Protein AF-A0A2G9LP79-F1 (afdb_monomer_lite)

Radius of gyration: 20.24 Å; chains: 1; bounding box: 53×30×47 Å

Structure (mmCIF, N/CA/C/O backbone):
data_AF-A0A2G9LP79-F1
#
_entry.id   AF-A0A2G9LP79-F1
#
loop_
_atom_site.group_PDB
_atom_site.id
_atom_site.type_symbol
_atom_site.label_atom_id
_atom_site.label_alt_id
_atom_site.label_comp_id
_atom_site.label_asym_id
_atom_site.label_entity_id
_atom_site.label_seq_id
_atom_site.pdbx_PDB_ins_code
_atom_site.Cartn_x
_atom_site.Cartn_y
_atom_site.Cartn_z
_atom_site.occupancy
_atom_site.B_iso_or_equiv
_atom_site.auth_seq_id
_atom_site.auth_comp_id
_atom_site.auth_asym_id
_atom_site.auth_atom_id
_atom_site.pdbx_PDB_model_num
ATOM 1 N N . LYS A 1 1 ? 33.658 14.006 -25.314 1.00 54.44 1 LYS A N 1
ATOM 2 C CA . LYS A 1 1 ? 33.155 12.607 -25.320 1.00 54.44 1 LYS A CA 1
ATOM 3 C C . LYS A 1 1 ? 31.645 12.635 -25.528 1.00 54.44 1 LYS A C 1
ATOM 5 O O . LYS A 1 1 ? 30.950 13.188 -24.687 1.00 54.44 1 LYS A O 1
ATOM 10 N N . SER A 1 2 ? 31.146 12.109 -26.641 1.00 71.38 2 SER A N 1
ATOM 11 C CA . SER A 1 2 ? 29.710 12.034 -26.945 1.00 71.38 2 SER A CA 1
ATOM 12 C C . SER A 1 2 ? 29.070 10.931 -26.094 1.00 71.38 2 SER A C 1
ATOM 14 O O . SER A 1 2 ? 29.494 9.780 -26.162 1.00 71.38 2 SER A O 1
ATOM 16 N N . GLY A 1 3 ? 28.094 11.271 -25.250 1.00 81.25 3 GLY A N 1
ATOM 17 C CA . GLY A 1 3 ? 27.390 10.292 -24.415 1.00 81.25 3 GLY A CA 1
ATOM 18 C C . GLY A 1 3 ? 26.432 9.410 -25.225 1.00 81.25 3 GLY A C 1
ATOM 19 O O . GLY A 1 3 ? 25.876 9.841 -26.235 1.00 81.25 3 GLY A O 1
ATOM 20 N N . VAL A 1 4 ? 26.195 8.177 -24.770 1.00 86.62 4 VAL A N 1
ATOM 21 C CA . VAL A 1 4 ? 25.207 7.275 -25.386 1.00 86.62 4 VAL A CA 1
ATOM 22 C C . VAL A 1 4 ? 23.790 7.804 -25.131 1.00 86.62 4 VAL A C 1
ATOM 24 O O . VAL A 1 4 ? 23.413 8.088 -23.994 1.00 86.62 4 VAL A O 1
ATOM 27 N N . SER A 1 5 ? 22.970 7.916 -26.181 1.00 89.00 5 SER A N 1
ATOM 28 C CA . SER A 1 5 ? 21.601 8.430 -26.062 1.00 89.00 5 SER A CA 1
ATOM 29 C C . SER A 1 5 ? 20.641 7.417 -25.407 1.00 89.00 5 SER A C 1
ATOM 31 O O . SER A 1 5 ? 20.594 6.236 -25.748 1.00 89.00 5 SER A O 1
ATOM 33 N N . GLY A 1 6 ? 19.806 7.885 -24.471 1.00 91.44 6 GLY A N 1
ATOM 34 C CA . GLY A 1 6 ? 18.839 7.050 -23.734 1.00 91.44 6 GLY A CA 1
ATOM 35 C C . GLY A 1 6 ? 17.483 6.824 -24.427 1.00 91.44 6 GLY A C 1
ATOM 36 O O . GLY A 1 6 ? 16.569 6.262 -23.820 1.00 91.44 6 GLY A O 1
ATOM 37 N N . GLY A 1 7 ? 17.305 7.277 -25.674 1.00 94.62 7 GLY A N 1
ATOM 38 C CA . GLY A 1 7 ? 15.992 7.349 -26.337 1.00 94.62 7 GLY A CA 1
ATOM 39 C C . GLY A 1 7 ? 15.267 6.000 -26.458 1.00 94.62 7 GLY A C 1
ATOM 40 O O . GLY A 1 7 ? 14.087 5.886 -26.116 1.00 94.62 7 GLY A O 1
ATOM 41 N N . ARG A 1 8 ? 15.983 4.943 -26.867 1.00 94.88 8 ARG A N 1
ATOM 42 C CA . ARG A 1 8 ? 15.423 3.581 -27.005 1.00 94.88 8 ARG A CA 1
ATOM 43 C C . ARG A 1 8 ? 14.990 2.984 -25.661 1.00 94.88 8 ARG A C 1
ATOM 45 O O . ARG A 1 8 ? 13.931 2.352 -25.575 1.00 94.88 8 ARG A O 1
ATOM 52 N N . SER A 1 9 ? 15.769 3.226 -24.607 1.00 94.81 9 SER A N 1
ATOM 53 C CA . SER A 1 9 ? 15.467 2.767 -23.247 1.00 94.81 9 SER A CA 1
ATOM 54 C C . SER A 1 9 ? 14.209 3.440 -22.702 1.00 94.81 9 SER A C 1
ATOM 56 O O . SER A 1 9 ? 13.313 2.747 -22.220 1.00 94.81 9 SER A O 1
ATOM 58 N N . ARG A 1 10 ? 14.071 4.764 -22.882 1.00 95.25 10 ARG A N 1
ATOM 59 C CA . ARG A 1 10 ? 12.859 5.511 -22.491 1.00 95.25 10 ARG A CA 1
ATOM 60 C C . ARG A 1 10 ? 11.619 5.026 -23.241 1.00 95.25 10 ARG A C 1
ATOM 62 O O . ARG A 1 10 ? 10.597 4.754 -22.614 1.00 95.25 10 ARG A O 1
ATOM 69 N N . LYS A 1 11 ? 11.720 4.816 -24.563 1.00 96.56 11 LYS A N 1
ATOM 70 C CA . LYS A 1 11 ? 10.625 4.245 -25.371 1.00 96.56 11 LYS A CA 1
ATOM 71 C C . LYS A 1 11 ? 10.184 2.883 -24.824 1.00 96.56 11 LYS A C 1
ATOM 73 O O . LYS A 1 11 ? 8.989 2.633 -24.682 1.00 96.56 11 LYS A O 1
ATOM 78 N N . THR A 1 12 ? 11.135 2.014 -24.475 1.00 95.62 12 THR A N 1
ATOM 79 C CA . THR A 1 12 ? 10.839 0.688 -23.908 1.00 95.62 12 THR A CA 1
ATOM 80 C C . THR A 1 12 ? 10.215 0.776 -22.514 1.00 95.62 12 THR A C 1
ATOM 82 O O . THR A 1 12 ? 9.248 0.061 -22.250 1.00 95.62 12 THR A O 1
ATOM 85 N N . ALA A 1 13 ? 10.710 1.660 -21.644 1.00 95.81 13 ALA A N 1
ATOM 86 C CA . ALA A 1 13 ? 10.139 1.896 -20.318 1.00 95.81 13 ALA A CA 1
ATOM 87 C C . ALA A 1 13 ? 8.679 2.374 -20.407 1.00 95.81 13 ALA A C 1
ATOM 89 O O . ALA A 1 13 ? 7.818 1.833 -19.716 1.00 95.81 13 ALA A O 1
ATOM 90 N N . GLY A 1 14 ? 8.373 3.287 -21.336 1.00 97.38 14 GLY A N 1
ATOM 91 C CA . GLY A 1 14 ? 7.003 3.737 -21.593 1.00 97.38 14 GLY A CA 1
ATOM 92 C C . GLY A 1 14 ? 6.069 2.609 -22.049 1.00 97.38 14 GLY A C 1
ATOM 93 O O . GLY A 1 14 ? 4.933 2.526 -21.588 1.00 97.38 14 GLY A O 1
ATOM 94 N N . GLN A 1 15 ? 6.535 1.687 -22.902 1.00 97.06 15 GLN A N 1
ATOM 95 C CA . GLN A 1 15 ? 5.734 0.510 -23.280 1.00 97.06 15 GLN A CA 1
ATOM 96 C C . GLN A 1 15 ? 5.519 -0.446 -22.097 1.00 97.06 15 GLN A C 1
ATOM 98 O O . GLN A 1 15 ? 4.409 -0.943 -21.918 1.00 97.06 15 GLN A O 1
ATOM 103 N N . LYS A 1 16 ? 6.549 -0.668 -21.267 1.00 95.38 16 LYS A N 1
ATOM 104 C CA . LYS A 1 16 ? 6.443 -1.502 -20.061 1.00 95.38 16 LYS A CA 1
ATOM 105 C C . LYS A 1 16 ? 5.469 -0.914 -19.041 1.00 95.38 16 LYS A C 1
ATOM 107 O O . LYS A 1 16 ? 4.679 -1.671 -18.492 1.00 95.38 16 LYS A O 1
ATOM 112 N N . SER A 1 17 ? 5.478 0.403 -18.828 1.00 95.12 17 SER A N 1
ATOM 113 C CA . SER A 1 17 ? 4.541 1.093 -17.926 1.00 95.12 17 SER A CA 1
ATOM 114 C C . SER A 1 17 ? 3.077 0.903 -18.347 1.00 95.12 17 SER A C 1
ATOM 116 O 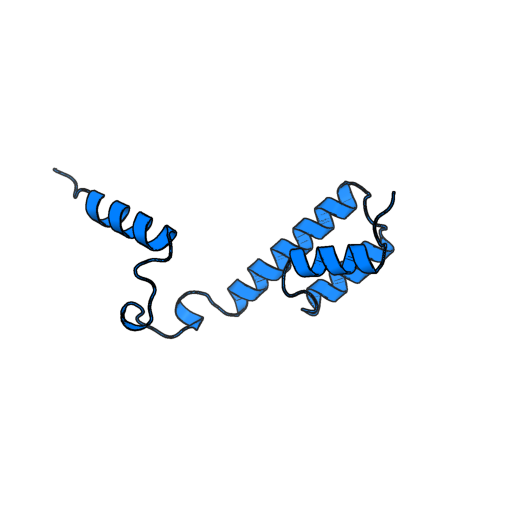O . SER A 1 17 ? 2.220 0.693 -17.497 1.00 95.12 17 SER A O 1
ATOM 118 N N . LYS A 1 18 ? 2.804 0.836 -19.657 1.00 96.81 18 LYS A N 1
ATOM 119 C CA . LYS A 1 18 ? 1.478 0.510 -20.219 1.00 96.81 18 LYS A CA 1
ATOM 120 C C . LYS A 1 18 ? 1.093 -0.978 -20.114 1.00 96.81 18 LYS A C 1
ATOM 122 O O . LYS A 1 18 ? 0.065 -1.372 -20.648 1.00 96.81 18 LYS A O 1
ATOM 127 N N . GLY A 1 19 ? 1.940 -1.826 -19.526 1.00 95.25 19 GLY A N 1
ATOM 128 C CA . GLY A 1 19 ? 1.728 -3.278 -19.430 1.00 95.25 19 GLY A CA 1
ATOM 129 C C . GLY A 1 19 ? 2.177 -4.095 -20.651 1.00 95.25 19 GLY A C 1
ATOM 130 O O . GLY A 1 19 ? 2.078 -5.320 -20.641 1.00 95.25 19 GLY A O 1
ATOM 131 N N . ARG A 1 20 ? 2.723 -3.465 -21.700 1.00 95.56 20 ARG A N 1
ATOM 132 C CA . ARG A 1 20 ? 3.226 -4.166 -22.899 1.00 95.56 20 ARG A CA 1
ATOM 133 C C . ARG A 1 20 ? 4.630 -4.726 -22.657 1.00 95.56 20 ARG A C 1
ATOM 135 O O . ARG A 1 20 ? 5.347 -4.262 -21.776 1.00 95.56 20 ARG A O 1
ATOM 142 N N . ARG A 1 21 ? 5.068 -5.694 -23.477 1.00 92.31 21 ARG A N 1
ATOM 143 C CA . ARG A 1 21 ? 6.395 -6.348 -23.353 1.00 92.31 21 ARG A CA 1
ATOM 144 C C . ARG A 1 21 ? 6.633 -6.983 -21.970 1.00 92.31 21 ARG A C 1
ATOM 146 O O . ARG A 1 21 ? 7.741 -6.936 -21.440 1.00 92.31 21 ARG A O 1
ATOM 153 N N . GLN A 1 22 ? 5.570 -7.525 -21.373 1.00 92.06 22 GLN A N 1
ATOM 154 C CA . GLN A 1 22 ? 5.617 -8.233 -20.094 1.00 92.06 22 GLN A CA 1
ATOM 155 C C . GLN A 1 22 ? 5.029 -9.653 -20.175 1.00 92.06 22 GLN A C 1
ATOM 157 O O . GLN A 1 22 ? 4.770 -10.236 -19.129 1.00 92.06 22 GLN A O 1
ATOM 162 N N . GLY A 1 23 ? 4.785 -10.219 -21.361 1.00 92.31 23 GLY A N 1
ATOM 163 C CA . GLY A 1 23 ? 4.270 -11.592 -21.514 1.00 92.31 23 GLY A CA 1
ATOM 164 C C . GLY A 1 23 ? 5.324 -12.661 -21.204 1.00 92.31 23 GLY A C 1
ATOM 165 O O . GLY A 1 23 ? 6.510 -12.340 -21.158 1.00 92.31 23 GLY A O 1
ATOM 166 N N . HIS A 1 24 ? 4.915 -13.920 -21.015 1.00 92.62 24 HIS A N 1
ATOM 167 C CA . HIS A 1 24 ? 5.791 -15.019 -20.568 1.00 92.62 24 HIS A CA 1
ATOM 168 C C . HIS A 1 24 ? 7.082 -15.165 -21.390 1.00 92.62 24 HIS A C 1
ATOM 170 O O . HIS A 1 24 ? 8.151 -15.192 -20.794 1.00 92.62 24 HIS A O 1
ATOM 176 N N . GLY A 1 25 ? 7.011 -15.117 -22.726 1.00 93.62 25 GLY A N 1
ATOM 177 C CA . GLY A 1 25 ? 8.195 -15.224 -23.598 1.00 93.62 25 GLY A CA 1
ATOM 178 C C . GLY A 1 25 ? 9.197 -14.065 -23.492 1.00 93.62 25 GLY A C 1
ATOM 179 O O . GLY A 1 25 ? 10.339 -14.195 -23.904 1.00 93.62 25 GLY A O 1
ATOM 180 N N . SER A 1 26 ? 8.798 -12.929 -22.909 1.00 90.69 26 SER A N 1
ATOM 181 C CA . SER A 1 26 ? 9.698 -11.795 -22.633 1.00 90.69 26 SER A CA 1
ATOM 182 C C . SER A 1 26 ? 10.301 -11.824 -21.224 1.00 90.69 26 SER A C 1
ATOM 184 O O . SER A 1 26 ? 11.078 -10.938 -20.862 1.00 90.69 26 SER A O 1
ATOM 186 N N . ARG A 1 27 ? 9.891 -12.788 -20.389 1.00 91.19 27 ARG A N 1
ATOM 187 C CA . ARG A 1 27 ? 10.343 -12.919 -19.004 1.00 91.19 27 ARG A CA 1
ATOM 188 C C . ARG A 1 27 ? 11.396 -14.014 -18.928 1.00 91.19 27 ARG A C 1
ATOM 190 O O . ARG A 1 27 ? 11.101 -15.171 -19.190 1.00 91.19 27 ARG A O 1
ATOM 197 N N . SER A 1 28 ? 12.576 -13.644 -18.456 1.00 89.44 28 SER A N 1
ATOM 198 C CA . SER A 1 28 ? 13.603 -14.596 -18.037 1.00 89.44 28 SER A CA 1
ATOM 199 C C . SER A 1 28 ? 13.620 -14.680 -16.506 1.00 89.44 28 SER A C 1
ATOM 201 O O . SER A 1 28 ? 13.428 -13.666 -15.829 1.00 89.44 28 SER A O 1
ATOM 203 N N . GLY A 1 29 ? 13.836 -15.879 -15.958 1.00 89.62 29 GLY A N 1
ATOM 204 C CA . GLY A 1 29 ? 13.950 -16.123 -14.513 1.00 89.62 29 GLY A CA 1
ATOM 205 C C . GLY A 1 29 ? 12.658 -16.564 -13.807 1.00 89.62 29 GLY A C 1
ATOM 206 O O . GLY A 1 29 ? 11.556 -16.501 -14.354 1.00 89.62 29 GLY A O 1
ATOM 207 N N . LYS A 1 30 ? 12.805 -17.032 -12.559 1.00 91.50 30 LYS A N 1
ATOM 208 C CA . LYS A 1 30 ? 11.695 -17.524 -11.723 1.00 91.50 30 LYS A CA 1
ATOM 209 C C . LYS A 1 30 ? 10.782 -16.370 -11.281 1.00 91.50 30 LYS A C 1
ATOM 211 O O . LYS A 1 30 ? 11.222 -15.230 -11.133 1.00 91.50 30 LYS A O 1
ATOM 216 N N . ALA A 1 31 ? 9.512 -16.666 -10.994 1.00 87.88 31 ALA A N 1
ATOM 217 C CA . ALA A 1 31 ? 8.515 -15.655 -10.614 1.00 87.88 31 ALA A CA 1
ATOM 218 C C . ALA A 1 31 ? 8.936 -14.799 -9.399 1.00 87.88 31 ALA A C 1
ATOM 220 O O . ALA A 1 31 ? 8.780 -13.580 -9.421 1.00 87.88 31 ALA A O 1
ATOM 221 N N . GLY A 1 32 ? 9.533 -15.423 -8.377 1.00 89.19 32 GLY A N 1
ATOM 222 C CA . GLY A 1 32 ? 9.988 -14.741 -7.160 1.00 89.19 32 GLY A CA 1
ATOM 223 C C . GLY A 1 32 ? 11.246 -13.880 -7.321 1.00 89.19 32 GLY A C 1
ATOM 224 O O . GLY A 1 32 ? 11.552 -13.109 -6.419 1.00 89.19 32 GLY A O 1
ATOM 225 N N . SER A 1 33 ? 11.965 -13.977 -8.447 1.00 91.06 33 SER A N 1
ATOM 226 C CA . SER A 1 33 ? 13.168 -13.168 -8.705 1.00 91.06 33 SER A CA 1
ATOM 227 C C . SER A 1 33 ? 12.837 -11.733 -9.119 1.00 91.06 33 SER A C 1
ATOM 229 O O . SER A 1 33 ? 13.664 -10.845 -8.968 1.00 91.06 33 SER A O 1
ATOM 231 N N . ARG A 1 34 ? 11.634 -11.496 -9.658 1.00 89.25 34 ARG A N 1
ATOM 232 C CA . ARG A 1 34 ? 11.184 -10.163 -10.096 1.00 89.25 34 ARG A CA 1
ATOM 233 C C . ARG A 1 34 ? 10.642 -9.330 -8.937 1.00 89.25 34 ARG A C 1
ATOM 235 O O . ARG A 1 34 ? 10.797 -8.117 -8.940 1.00 89.25 34 ARG A O 1
ATOM 242 N N . LEU A 1 35 ? 9.962 -9.992 -8.003 1.00 91.75 35 LEU A N 1
ATOM 243 C CA . LEU A 1 35 ? 9.466 -9.422 -6.757 1.00 91.75 35 LEU A CA 1
ATOM 244 C C . LEU A 1 35 ? 9.436 -10.536 -5.709 1.00 91.75 35 LEU A C 1
ATOM 246 O O . LEU A 1 35 ? 8.741 -11.542 -5.876 1.00 91.75 35 LEU A O 1
ATOM 250 N N . GLY A 1 36 ? 10.193 -10.359 -4.629 1.00 96.12 36 GLY A N 1
ATOM 251 C CA . GLY A 1 36 ? 10.309 -11.380 -3.595 1.00 96.12 36 GLY A CA 1
ATOM 252 C C . GLY A 1 36 ? 9.006 -11.575 -2.814 1.00 96.12 36 GLY A C 1
ATOM 253 O O . GLY A 1 36 ? 8.226 -10.640 -2.611 1.00 96.12 36 GLY A O 1
ATOM 254 N N . ARG A 1 37 ? 8.788 -12.787 -2.280 1.00 94.38 37 ARG A N 1
ATOM 255 C CA . ARG A 1 37 ? 7.632 -13.086 -1.407 1.00 94.38 37 ARG A CA 1
ATOM 256 C C . ARG A 1 37 ? 7.605 -12.179 -0.170 1.00 94.38 37 ARG A C 1
ATOM 258 O O . ARG A 1 37 ? 6.561 -11.621 0.163 1.00 94.38 37 ARG A O 1
ATOM 265 N N . LYS A 1 38 ? 8.755 -12.016 0.496 1.00 95.44 38 LYS A N 1
ATOM 266 C CA . LYS A 1 38 ? 8.897 -11.173 1.696 1.00 95.44 38 LYS A CA 1
ATOM 267 C C . LYS A 1 38 ? 8.680 -9.695 1.373 1.00 95.44 38 LYS A C 1
ATOM 269 O O . LYS A 1 38 ? 7.959 -9.021 2.097 1.00 95.44 38 LYS A O 1
ATOM 274 N N . GLU A 1 39 ? 9.248 -9.213 0.273 1.00 95.94 39 GLU A N 1
ATOM 275 C CA . GLU A 1 39 ? 9.076 -7.832 -0.185 1.00 95.94 39 GLU A CA 1
ATOM 276 C C . GLU A 1 39 ? 7.607 -7.522 -0.501 1.00 95.94 39 GLU A C 1
ATOM 278 O O . GLU A 1 39 ? 7.059 -6.544 0.004 1.00 95.94 39 GLU A O 1
ATOM 283 N N . SER A 1 40 ? 6.930 -8.422 -1.222 1.00 94.94 40 SER A N 1
ATOM 284 C CA . SER A 1 40 ? 5.491 -8.321 -1.504 1.00 94.94 40 SER A CA 1
ATOM 285 C C . SER A 1 40 ? 4.654 -8.262 -0.222 1.00 94.94 40 SER A C 1
ATOM 287 O O . SER A 1 40 ? 3.727 -7.457 -0.108 1.00 94.94 40 SER A O 1
ATOM 289 N N . TRP A 1 41 ? 4.979 -9.111 0.761 1.00 95.44 41 TRP A N 1
ATOM 290 C CA . TRP A 1 41 ? 4.319 -9.117 2.069 1.00 95.44 41 TRP A CA 1
ATOM 291 C C . TRP A 1 41 ? 4.525 -7.790 2.808 1.00 95.44 41 TRP A C 1
ATOM 293 O O . TRP A 1 41 ? 3.555 -7.200 3.286 1.00 95.44 41 TRP A O 1
ATOM 303 N N . ILE A 1 42 ? 5.767 -7.296 2.850 1.00 96.44 42 ILE A N 1
ATOM 304 C CA . ILE A 1 42 ? 6.135 -6.029 3.491 1.00 96.44 42 ILE A CA 1
ATOM 305 C C . ILE A 1 42 ? 5.388 -4.855 2.847 1.00 96.44 42 ILE A C 1
ATOM 307 O O . ILE A 1 42 ? 4.806 -4.039 3.563 1.00 96.44 42 ILE A O 1
ATOM 311 N N . ALA A 1 43 ? 5.362 -4.775 1.515 1.00 95.88 43 ALA A N 1
ATOM 312 C CA . ALA A 1 43 ? 4.668 -3.708 0.799 1.00 95.88 43 ALA A CA 1
ATOM 313 C C . ALA A 1 43 ? 3.165 -3.704 1.120 1.00 95.88 43 ALA A C 1
ATOM 315 O O . ALA A 1 43 ? 2.595 -2.662 1.448 1.00 95.88 43 ALA A O 1
ATOM 316 N N . ARG A 1 44 ? 2.531 -4.885 1.116 1.00 95.69 44 ARG A N 1
ATOM 317 C CA . ARG A 1 44 ? 1.104 -5.019 1.432 1.00 95.69 44 ARG A CA 1
ATOM 318 C C . ARG A 1 44 ? 0.785 -4.629 2.874 1.00 95.69 44 ARG A C 1
ATOM 320 O O . ARG A 1 44 ? -0.161 -3.871 3.088 1.00 95.69 44 ARG A O 1
ATOM 327 N N . ILE A 1 45 ? 1.543 -5.125 3.855 1.00 96.94 45 ILE A N 1
ATOM 328 C CA . ILE A 1 45 ? 1.253 -4.843 5.267 1.00 96.94 45 ILE A CA 1
ATOM 329 C C . ILE A 1 45 ? 1.501 -3.373 5.615 1.00 96.94 45 ILE A C 1
ATOM 331 O O . ILE A 1 45 ? 0.716 -2.784 6.355 1.00 96.94 45 ILE A O 1
ATOM 335 N N . ARG A 1 46 ? 2.547 -2.752 5.050 1.00 97.25 46 ARG A N 1
ATOM 336 C CA . ARG A 1 46 ? 2.836 -1.325 5.254 1.00 97.25 46 ARG A CA 1
ATOM 337 C C . ARG A 1 46 ? 1.711 -0.452 4.713 1.00 97.25 46 ARG A C 1
ATOM 339 O O . ARG A 1 46 ? 1.226 0.400 5.445 1.00 97.25 46 ARG A O 1
ATOM 346 N N . ALA A 1 47 ? 1.225 -0.725 3.501 1.00 97.38 47 ALA A N 1
ATOM 347 C CA . ALA A 1 47 ? 0.104 0.018 2.925 1.00 97.38 47 ALA A CA 1
ATOM 348 C C . ALA A 1 47 ? -1.177 -0.086 3.777 1.00 97.38 47 ALA A C 1
ATOM 350 O O . ALA A 1 47 ? -1.892 0.898 3.952 1.00 97.38 47 ALA A O 1
ATOM 351 N N . GLN A 1 48 ? -1.464 -1.267 4.338 1.00 97.00 48 GLN A N 1
ATOM 352 C CA . GLN A 1 48 ? -2.611 -1.459 5.234 1.00 97.00 48 GLN A CA 1
ATOM 353 C C . GLN A 1 48 ? -2.445 -0.687 6.548 1.00 97.00 48 GLN A C 1
ATOM 355 O O . GLN A 1 48 ? -3.362 0.013 6.970 1.00 97.00 48 GLN A O 1
ATOM 360 N N . ARG A 1 49 ? -1.270 -0.775 7.180 1.00 97.00 49 ARG A N 1
ATOM 361 C CA . ARG A 1 49 ? -0.993 -0.098 8.454 1.00 97.00 49 ARG A CA 1
ATOM 362 C C . ARG A 1 49 ? -0.967 1.418 8.318 1.00 97.00 49 ARG A C 1
ATOM 364 O O . ARG A 1 49 ? -1.521 2.090 9.179 1.00 97.00 49 ARG A O 1
ATOM 371 N N . GLU A 1 50 ? -0.400 1.940 7.237 1.00 97.44 50 GLU A N 1
ATOM 372 C CA . GLU A 1 50 ? -0.383 3.380 6.969 1.00 97.44 50 GLU A CA 1
ATOM 373 C C . GLU A 1 5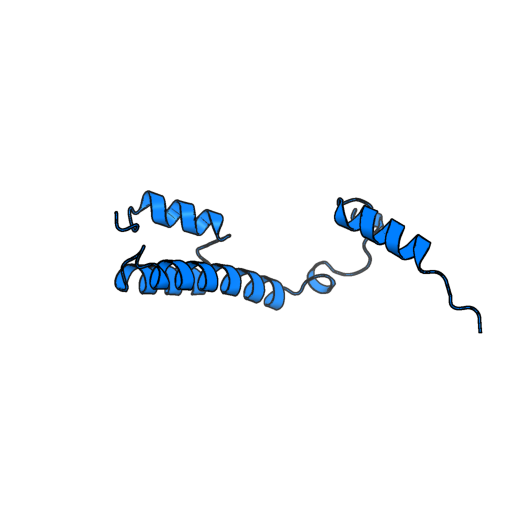0 ? -1.804 3.926 6.793 1.00 97.44 50 GLU A C 1
ATOM 375 O O . GLU A 1 50 ? -2.173 4.946 7.371 1.00 97.44 50 GLU A O 1
ATOM 380 N N . PHE A 1 51 ? -2.658 3.187 6.081 1.00 96.31 51 PHE A N 1
ATOM 381 C CA . PHE A 1 51 ? -4.064 3.552 5.956 1.00 96.31 51 PHE A CA 1
ATOM 382 C C . PHE A 1 51 ? -4.793 3.563 7.311 1.00 96.31 51 PHE A C 1
ATOM 384 O O . PHE A 1 51 ? -5.531 4.506 7.600 1.00 96.31 51 PHE A O 1
ATOM 391 N N . LEU A 1 52 ? -4.577 2.544 8.154 1.00 95.56 52 LEU A N 1
ATOM 392 C CA . LEU A 1 52 ? -5.162 2.487 9.499 1.00 95.56 52 LEU A CA 1
ATOM 393 C C . LEU A 1 52 ? -4.653 3.617 10.398 1.00 95.56 52 LEU A C 1
ATOM 395 O O . LEU A 1 52 ? -5.441 4.203 11.139 1.00 95.56 52 LEU A O 1
ATOM 399 N N . LYS A 1 53 ? -3.358 3.940 10.317 1.00 96.06 53 LYS A N 1
ATOM 400 C CA . LYS A 1 53 ? -2.752 5.063 11.036 1.00 96.06 53 LYS A CA 1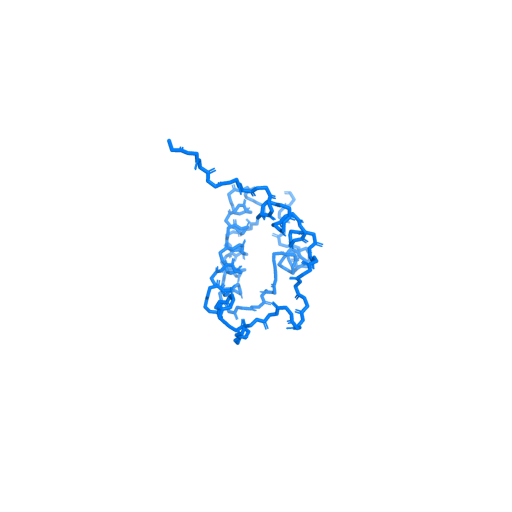
ATOM 401 C C . LYS A 1 53 ? -3.448 6.372 10.662 1.00 96.06 53 LYS A C 1
ATOM 403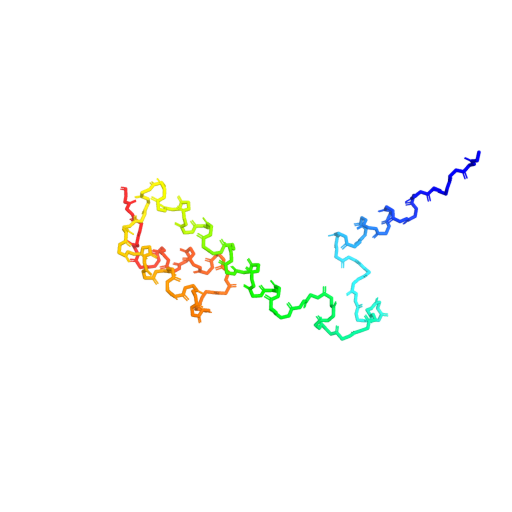 O O . LYS A 1 53 ? -3.932 7.063 11.552 1.00 96.06 53 LYS A O 1
ATOM 408 N N . GLY A 1 54 ? -3.631 6.638 9.368 1.00 95.62 54 GLY A N 1
ATOM 409 C CA . GLY A 1 54 ? -4.348 7.830 8.910 1.00 95.62 54 GLY A CA 1
ATOM 410 C C . GLY A 1 54 ? -5.815 7.881 9.363 1.00 95.62 54 GLY A C 1
ATOM 411 O O . GLY A 1 54 ? -6.331 8.957 9.655 1.00 95.62 54 GLY A O 1
ATOM 412 N N . LEU A 1 55 ? -6.511 6.739 9.453 1.00 93.62 55 LEU A N 1
ATOM 413 C CA . LEU A 1 55 ? -7.876 6.697 10.005 1.00 93.62 55 LEU A CA 1
ATOM 414 C C . LEU A 1 55 ? -7.917 7.004 11.506 1.00 93.62 55 LEU A C 1
ATOM 416 O O . LEU A 1 55 ? -8.841 7.676 11.964 1.00 93.62 55 LEU A O 1
ATOM 420 N N . ARG A 1 56 ? -6.924 6.526 12.264 1.00 93.38 56 ARG A N 1
ATOM 421 C CA . ARG A 1 56 ? -6.786 6.811 13.697 1.00 93.38 56 ARG A CA 1
ATOM 422 C C . ARG A 1 56 ? -6.471 8.286 13.943 1.00 93.38 56 ARG A C 1
ATOM 424 O O . ARG A 1 56 ? -7.093 8.893 14.806 1.00 93.38 56 ARG A O 1
ATOM 431 N N . GLU A 1 57 ? -5.555 8.867 13.171 1.00 94.56 57 GLU A N 1
ATOM 432 C CA . GLU A 1 57 ? -5.184 10.288 13.268 1.00 94.56 57 GLU A CA 1
ATOM 433 C C . GLU A 1 57 ? -6.373 11.211 12.987 1.00 94.56 57 GLU A C 1
ATOM 435 O O . GLU A 1 57 ? -6.608 12.162 13.727 1.00 94.56 57 GLU A O 1
ATOM 440 N N . ARG A 1 58 ? -7.197 10.869 11.990 1.00 93.69 58 ARG A N 1
ATOM 441 C CA . ARG A 1 58 ? -8.455 11.574 11.692 1.00 93.69 58 ARG A CA 1
ATOM 442 C C . ARG A 1 58 ? -9.599 11.254 12.661 1.00 93.69 58 ARG A C 1
ATOM 444 O O . ARG A 1 58 ? -10.708 11.729 12.452 1.00 93.69 58 ARG A O 1
ATOM 451 N N . LYS A 1 59 ? -9.366 10.420 13.684 1.00 90.69 59 LYS A N 1
ATOM 452 C CA . LYS A 1 59 ? -10.376 9.940 14.649 1.00 90.69 59 LYS A CA 1
ATOM 453 C C . LYS A 1 59 ? -11.613 9.296 14.001 1.00 90.69 59 LYS A C 1
ATOM 455 O O . LYS A 1 59 ? -12.660 9.196 14.632 1.00 90.69 59 LYS A O 1
ATOM 460 N N . THR A 1 60 ? -11.481 8.805 12.768 1.00 91.38 60 THR A N 1
ATOM 461 C CA . THR A 1 60 ? -12.568 8.169 12.006 1.00 91.38 60 THR A CA 1
ATOM 462 C C . THR A 1 60 ? -12.954 6.808 12.588 1.00 91.38 60 THR A C 1
ATOM 464 O O . THR A 1 60 ? -14.083 6.365 12.428 1.00 91.38 60 THR A O 1
ATOM 467 N N . ILE A 1 61 ? -12.021 6.135 13.261 1.00 92.75 61 ILE A N 1
ATOM 468 C CA . ILE A 1 61 ? -12.231 4.834 13.910 1.00 92.75 61 ILE A CA 1
ATOM 469 C C . ILE A 1 61 ? -11.936 4.941 15.408 1.00 92.75 61 ILE A C 1
ATOM 471 O O . ILE A 1 61 ? -11.181 5.817 15.841 1.00 92.75 61 ILE A O 1
ATOM 475 N N . SER A 1 62 ? -12.521 4.056 16.217 1.00 92.81 62 SER A N 1
ATOM 476 C CA . SER A 1 62 ? -12.165 3.963 17.636 1.00 92.81 62 SER A CA 1
ATOM 477 C C . SER A 1 62 ? -10.771 3.340 17.827 1.00 92.81 62 SER A C 1
ATOM 479 O O . SER A 1 62 ? -10.263 2.629 16.956 1.00 92.81 62 SER A O 1
ATOM 481 N N . ASP A 1 63 ? -10.133 3.584 18.977 1.00 92.19 63 ASP A N 1
ATOM 482 C CA . ASP A 1 63 ? -8.835 2.966 19.296 1.00 92.19 63 ASP A CA 1
ATOM 483 C C . ASP A 1 63 ? -8.947 1.433 19.435 1.00 92.19 63 ASP A C 1
ATOM 485 O O . ASP A 1 63 ? -8.040 0.696 19.038 1.00 92.19 63 ASP A O 1
ATOM 489 N N . ALA A 1 64 ? -10.094 0.943 19.919 1.00 92.19 64 ALA A N 1
ATOM 490 C CA . ALA A 1 64 ? -10.401 -0.483 19.999 1.00 92.19 64 ALA A CA 1
ATOM 491 C C . ALA A 1 64 ? -10.500 -1.121 18.601 1.00 92.19 64 ALA A C 1
ATOM 493 O O . ALA A 1 64 ? -9.868 -2.152 18.342 1.00 92.19 64 ALA A O 1
ATOM 494 N N . ASP A 1 65 ? -11.208 -0.471 17.673 1.00 93.88 65 ASP A N 1
ATOM 495 C CA . ASP A 1 65 ? -11.334 -0.945 16.291 1.00 93.88 65 ASP A CA 1
ATOM 496 C C . ASP A 1 65 ? -9.987 -0.910 15.571 1.00 93.88 65 ASP A C 1
ATOM 498 O O . ASP A 1 65 ? -9.618 -1.877 14.901 1.00 93.88 65 ASP A O 1
ATOM 502 N N . TYR A 1 66 ? -9.196 0.153 15.767 1.00 95.44 66 TYR A N 1
ATOM 503 C CA . TYR A 1 66 ? -7.837 0.243 15.230 1.00 95.44 66 TYR A CA 1
ATOM 504 C C . TYR A 1 66 ? -6.980 -0.952 15.661 1.00 95.44 66 TYR A C 1
ATOM 506 O O . TYR A 1 66 ? -6.364 -1.602 14.813 1.00 95.44 66 TYR A O 1
ATOM 514 N N . LYS A 1 67 ? -6.964 -1.290 16.958 1.00 95.50 67 LYS A N 1
ATOM 515 C CA . LYS A 1 67 ? -6.201 -2.435 17.486 1.00 95.50 67 LYS A CA 1
ATOM 516 C C . LYS A 1 67 ? -6.645 -3.753 16.846 1.00 95.50 67 LYS A C 1
ATOM 518 O O . LYS A 1 67 ? -5.797 -4.553 16.439 1.00 95.50 67 LYS A O 1
ATOM 523 N N . THR A 1 68 ? -7.952 -3.963 16.706 1.00 95.12 68 THR A N 1
ATOM 524 C CA . THR A 1 68 ? -8.519 -5.162 16.070 1.00 95.12 68 THR A CA 1
ATOM 525 C C . THR A 1 68 ? -8.126 -5.259 14.595 1.00 95.12 68 THR A C 1
ATOM 527 O O . THR A 1 68 ? -7.613 -6.290 14.149 1.00 95.12 68 THR A O 1
ATOM 530 N N . LEU A 1 69 ? -8.289 -4.174 13.836 1.00 95.88 69 LEU A N 1
ATOM 531 C CA . LEU A 1 69 ? -7.936 -4.107 12.416 1.00 95.88 69 LEU A CA 1
ATOM 532 C C . LEU A 1 69 ? -6.427 -4.260 12.190 1.00 95.88 69 LEU A C 1
ATOM 534 O O . LEU A 1 69 ? -6.003 -4.924 11.241 1.00 95.88 69 LEU A O 1
ATOM 538 N N . TYR A 1 70 ? -5.600 -3.704 13.076 1.00 96.44 70 TYR A N 1
ATOM 539 C CA . TYR A 1 70 ? -4.145 -3.812 13.008 1.00 96.44 70 TYR A CA 1
ATOM 540 C C . TYR A 1 70 ? -3.671 -5.258 13.210 1.00 96.44 70 TYR A C 1
ATOM 542 O O . TYR A 1 70 ? -2.850 -5.755 12.432 1.00 96.44 70 TYR A O 1
ATOM 550 N N . ARG A 1 71 ? -4.228 -5.966 14.205 1.00 96.81 71 ARG A N 1
ATOM 551 C CA . ARG A 1 71 ? -3.960 -7.397 14.439 1.00 96.81 71 ARG A CA 1
ATOM 552 C C . ARG A 1 71 ? -4.415 -8.253 13.253 1.00 96.81 71 ARG A C 1
ATOM 554 O O . ARG A 1 71 ? -3.623 -9.048 12.750 1.00 96.81 71 ARG A O 1
ATOM 561 N N . LYS A 1 72 ? -5.629 -8.025 12.731 1.00 95.94 72 LYS A N 1
ATOM 562 C CA . LYS A 1 72 ? -6.148 -8.716 11.529 1.00 95.94 72 LYS A CA 1
ATOM 563 C C . LYS A 1 72 ? -5.270 -8.483 10.296 1.00 95.94 72 LYS A C 1
ATOM 565 O O . LYS A 1 72 ? -5.005 -9.417 9.540 1.00 95.94 72 LYS A O 1
ATOM 570 N N . SER A 1 73 ? -4.767 -7.260 10.117 1.00 95.88 73 SER A N 1
ATOM 571 C CA . SER A 1 73 ? -3.815 -6.935 9.048 1.00 95.88 73 SER A CA 1
ATOM 572 C C . SER A 1 73 ? -2.527 -7.744 9.200 1.00 95.88 73 SER A C 1
ATOM 574 O O . SER A 1 73 ? -2.082 -8.375 8.244 1.00 95.88 73 SER A O 1
ATOM 576 N N . GLY A 1 74 ? -1.962 -7.792 10.415 1.00 93.81 74 GLY A N 1
ATOM 577 C CA . GLY A 1 74 ? -0.770 -8.588 10.731 1.00 93.81 74 GLY A CA 1
ATOM 578 C C . GLY A 1 74 ? -0.935 -10.083 10.444 1.00 93.81 74 GLY A C 1
ATOM 579 O O . GLY A 1 74 ? 0.001 -10.703 9.950 1.00 93.81 74 GLY A O 1
ATOM 580 N N . GLY A 1 75 ? -2.134 -10.626 10.670 1.00 94.00 75 GLY A N 1
ATOM 581 C CA . GLY A 1 75 ? -2.489 -12.013 10.353 1.00 94.00 75 GLY A CA 1
ATOM 582 C C . GLY A 1 75 ? -2.761 -12.294 8.870 1.00 94.00 75 GLY A C 1
ATOM 583 O O . GLY A 1 75 ? -3.001 -13.436 8.502 1.00 94.00 75 GLY A O 1
ATOM 584 N N . GLY A 1 76 ? -2.735 -11.282 7.994 1.00 94.25 76 GLY A N 1
ATOM 585 C CA . GLY A 1 76 ? -2.947 -11.470 6.554 1.00 94.25 76 GLY A CA 1
ATOM 586 C C . GLY A 1 76 ? -4.407 -11.615 6.126 1.00 94.25 76 GLY A C 1
ATOM 587 O O . GLY A 1 76 ? -4.658 -11.970 4.978 1.00 94.25 76 GLY A O 1
ATOM 588 N N . PHE A 1 77 ? -5.361 -11.282 7.000 1.00 96.38 77 PHE A N 1
ATOM 589 C CA . PHE A 1 77 ? -6.797 -11.323 6.699 1.00 96.38 77 PHE A CA 1
ATOM 590 C C . PHE A 1 77 ? -7.173 -10.419 5.508 1.00 96.38 77 PHE A C 1
ATOM 592 O O . PHE A 1 77 ? -8.028 -10.743 4.68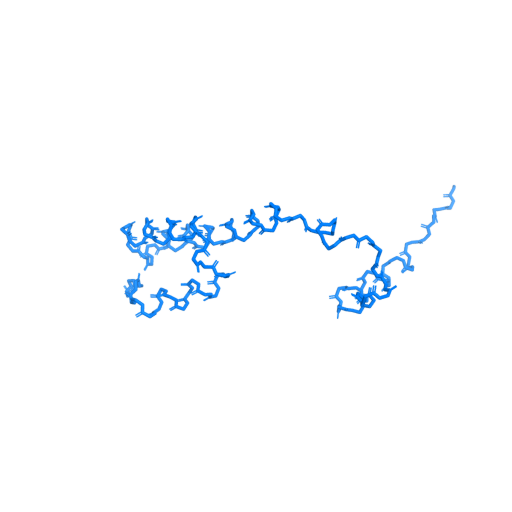0 1.00 96.38 77 PHE A O 1
ATOM 599 N N . PHE A 1 78 ? -6.500 -9.271 5.369 1.00 96.81 78 PHE A N 1
ATOM 600 C CA . PHE A 1 78 ? -6.762 -8.333 4.283 1.00 96.81 78 PHE A CA 1
ATOM 601 C C . PHE A 1 78 ? -5.878 -8.589 3.055 1.00 96.81 78 PHE A C 1
ATOM 603 O O . PHE A 1 78 ? -4.646 -8.572 3.121 1.00 96.81 78 PHE A O 1
ATOM 610 N N . ARG A 1 79 ? -6.530 -8.714 1.889 1.00 93.88 79 ARG A N 1
ATOM 611 C CA . ARG A 1 79 ? -5.893 -8.865 0.572 1.00 93.88 79 ARG A CA 1
ATOM 612 C C . ARG A 1 79 ? -5.338 -7.540 0.040 1.00 93.88 79 ARG A C 1
ATOM 614 O O . ARG A 1 79 ? -4.300 -7.514 -0.609 1.00 93.88 79 ARG A O 1
ATOM 621 N N . SER A 1 80 ? -6.013 -6.432 0.339 1.00 95.81 80 SER A N 1
ATOM 622 C CA . SER A 1 80 ? -5.661 -5.078 -0.101 1.00 95.81 80 SER A CA 1
ATOM 623 C C . SER A 1 80 ? -6.285 -4.027 0.823 1.00 95.81 80 SER A C 1
ATOM 625 O O . SER A 1 80 ? -7.147 -4.348 1.642 1.00 95.81 80 SER A O 1
ATOM 627 N N . VAL A 1 81 ? -5.898 -2.758 0.659 1.00 96.12 81 VAL A N 1
ATOM 628 C CA . VAL A 1 81 ? -6.538 -1.633 1.366 1.00 96.12 81 VAL A CA 1
ATOM 629 C C . VAL A 1 81 ? -8.030 -1.536 1.021 1.00 96.12 81 VAL A C 1
ATOM 631 O O . VAL A 1 81 ? -8.842 -1.235 1.888 1.00 96.12 81 VAL A O 1
ATOM 634 N N . ARG A 1 82 ? -8.426 -1.864 -0.217 1.00 96.44 82 ARG A N 1
ATOM 635 C CA . ARG A 1 82 ? -9.842 -1.906 -0.616 1.00 96.44 82 ARG A CA 1
ATOM 636 C C . ARG A 1 82 ? -10.623 -2.968 0.158 1.00 96.44 82 ARG A C 1
ATOM 638 O O . ARG A 1 82 ? -11.717 -2.671 0.618 1.00 96.44 82 ARG A O 1
ATOM 645 N N . HIS A 1 83 ? -10.058 -4.167 0.340 1.00 96.25 83 HIS A N 1
ATOM 646 C CA . HIS A 1 83 ? -10.699 -5.214 1.148 1.00 96.25 83 HIS A CA 1
ATOM 647 C C . HIS A 1 83 ? -10.933 -4.738 2.587 1.00 96.25 83 HIS A C 1
ATOM 649 O O . HIS A 1 83 ? -12.006 -4.935 3.141 1.00 96.25 83 HIS A O 1
ATOM 655 N N . MET A 1 84 ? -9.948 -4.046 3.158 1.00 94.88 84 MET A N 1
ATOM 656 C CA . MET A 1 84 ? -10.057 -3.473 4.496 1.00 94.88 84 MET A CA 1
ATOM 657 C C . MET A 1 84 ? -11.120 -2.368 4.584 1.00 94.88 84 MET A C 1
ATOM 659 O O . MET A 1 84 ? -11.878 -2.343 5.544 1.00 94.88 84 MET A O 1
ATOM 663 N N . LYS A 1 85 ? -11.231 -1.489 3.577 1.00 94.44 85 LYS A N 1
ATOM 664 C CA . LYS A 1 85 ? -12.297 -0.472 3.515 1.00 94.44 85 LYS A CA 1
ATOM 665 C C . LYS A 1 85 ? -13.695 -1.092 3.489 1.00 94.44 85 LYS A C 1
ATOM 667 O O . LYS A 1 85 ? -14.570 -0.618 4.201 1.00 94.44 85 LYS A O 1
ATOM 672 N N . LEU A 1 86 ? -13.885 -2.142 2.686 1.00 95.44 86 LEU A N 1
ATOM 673 C CA . LEU A 1 86 ? -15.155 -2.870 2.614 1.00 95.44 86 LEU A CA 1
ATOM 674 C C . LEU A 1 86 ? -15.526 -3.456 3.979 1.00 95.44 86 LEU A C 1
ATOM 676 O O . LEU A 1 86 ? -16.622 -3.209 4.465 1.00 95.44 86 LEU A O 1
ATOM 680 N N . PHE A 1 87 ? -14.573 -4.125 4.633 1.00 95.38 87 PHE A N 1
ATOM 681 C CA . PHE A 1 87 ? -14.765 -4.690 5.967 1.00 95.38 87 PHE A CA 1
ATOM 682 C C . PHE A 1 87 ? -15.155 -3.626 7.008 1.00 95.38 87 PHE A C 1
ATOM 684 O O . PHE A 1 87 ? -16.100 -3.819 7.766 1.00 95.38 87 PHE A O 1
ATOM 691 N N . ILE A 1 88 ? -14.460 -2.482 7.016 1.00 93.50 88 ILE A N 1
ATOM 692 C CA . ILE A 1 88 ? -14.752 -1.353 7.915 1.00 93.50 88 ILE A CA 1
ATOM 693 C C . ILE A 1 88 ? -16.176 -0.817 7.697 1.00 93.50 88 ILE A C 1
ATOM 695 O O . ILE A 1 88 ? -16.869 -0.523 8.670 1.00 93.50 88 ILE A O 1
ATOM 699 N N . GLY A 1 89 ? -16.605 -0.693 6.436 1.00 92.00 89 GLY A N 1
ATOM 700 C CA . GLY A 1 89 ? -17.951 -0.235 6.086 1.00 92.00 89 GLY A CA 1
ATOM 701 C C . GLY A 1 89 ? -19.037 -1.223 6.512 1.00 92.00 89 GLY A C 1
ATOM 702 O O . GLY A 1 89 ? -20.022 -0.823 7.125 1.00 92.00 89 GLY A O 1
ATOM 703 N N . GLU A 1 90 ? -18.825 -2.512 6.252 1.00 92.94 90 GLU A N 1
ATOM 704 C CA . GLU A 1 90 ? -19.743 -3.593 6.625 1.00 92.94 90 GLU A CA 1
ATOM 705 C C . GLU A 1 90 ? -19.936 -3.691 8.145 1.00 92.94 90 GLU A C 1
ATOM 707 O O . GLU A 1 90 ? -21.056 -3.824 8.627 1.00 92.94 90 GLU A O 1
ATOM 712 N N . HIS A 1 91 ? -18.855 -3.531 8.913 1.00 90.12 91 HIS A N 1
ATOM 713 C CA . HIS A 1 91 ? -18.884 -3.624 10.375 1.00 90.12 91 HIS A CA 1
ATOM 714 C C . HIS A 1 91 ? -19.213 -2.287 11.059 1.00 90.12 91 HIS A C 1
ATOM 716 O O . HIS A 1 91 ? -19.113 -2.188 12.279 1.00 90.12 91 HIS A O 1
ATOM 722 N N . ARG A 1 92 ? -19.579 -1.249 10.288 1.00 85.12 92 ARG A N 1
ATOM 723 C CA . ARG A 1 92 ? -19.923 0.099 10.780 1.00 85.12 92 ARG A CA 1
ATOM 724 C C . ARG A 1 92 ? -18.893 0.677 11.764 1.00 85.12 92 ARG A C 1
ATOM 726 O O . ARG A 1 92 ? -19.244 1.399 12.689 1.00 85.12 92 ARG A O 1
ATOM 733 N N . MET A 1 93 ? -17.607 0.408 11.537 1.00 84.06 93 MET A N 1
ATOM 734 C CA . MET A 1 93 ? -16.502 0.846 12.413 1.00 84.06 93 MET A CA 1
ATOM 735 C C . MET A 1 93 ? -16.111 2.323 12.211 1.00 84.06 93 MET A C 1
ATOM 737 O O . MET A 1 93 ? -15.101 2.785 12.740 1.00 84.06 93 MET A O 1
ATOM 741 N N . VAL A 1 94 ? -16.877 3.061 11.404 1.00 82.94 94 VAL A N 1
ATOM 742 C CA . VAL A 1 94 ? -16.661 4.479 11.106 1.00 82.94 94 VAL A CA 1
ATOM 743 C C . VAL A 1 94 ? -17.514 5.311 12.053 1.00 82.94 94 VAL A C 1
ATOM 745 O O . VAL A 1 94 ? -18.738 5.191 12.058 1.00 82.94 94 VAL A O 1
ATOM 748 N N . LYS A 1 95 ? -16.863 6.174 12.831 1.00 71.00 95 LYS A N 1
ATOM 749 C CA . LYS A 1 95 ? -17.536 7.227 13.586 1.00 71.00 95 LYS A CA 1
ATOM 750 C C . LYS A 1 95 ? -18.121 8.234 12.594 1.00 71.00 95 LYS A C 1
ATOM 752 O O . LYS A 1 95 ? -17.408 8.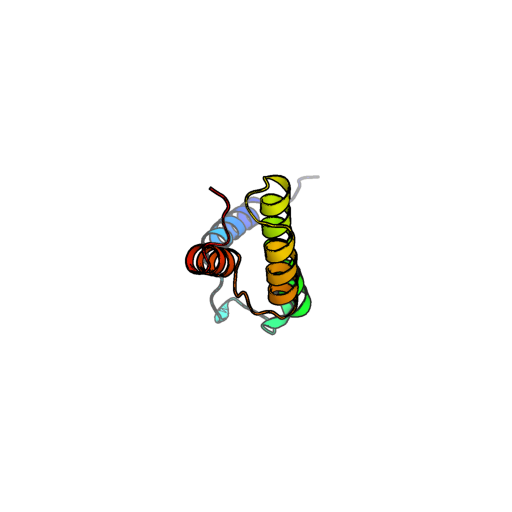665 11.687 1.00 71.00 95 LYS A O 1
ATOM 757 N N . LYS A 1 96 ? -19.413 8.534 12.748 1.00 56.56 96 LYS A N 1
ATOM 758 C CA . LYS A 1 96 ? -20.066 9.652 12.058 1.00 56.56 96 LYS A CA 1
ATOM 759 C C . LYS A 1 96 ? -19.415 10.970 12.457 1.00 56.56 96 LYS A C 1
ATOM 761 O O . LYS A 1 96 ? -19.027 11.079 13.642 1.00 56.56 96 LYS A O 1
#

Secondary structure (DSSP, 8-state):
-PPPP-HHHHHHHHHHHTT-S-SGGG--S-HHHHS-HHHHHHHHHHHHHHHHHHHHHTT-S-HHHHHHHHHHHHTT--SSHHHHHHHHHHTT----

pLDDT: mean 92.46, std 7.05, range [54.44, 97.44]

Foldseek 3Di:
DDDDDCVVVVVVVVCVVVVPLPDPVSDDDDPCVVPHPVNVLVVALVQQLVVLVVCVVVVQFDPVVSVVSNVCSVVVVDPHNVSSVVVCVVVVRTDD

Sequence (96 aa):
KSGVSGGRSRKTAGQKSKGRRQGHGSRSGKAGSRLGRKESWIARIRAQREFLKGLRERKTISDADYKTLYRKSGGGFFRSVRHMKLFIGEHRMVKK